Protein AF-A0A9X8LWV4-F1 (afdb_monomer_lite)

Foldseek 3Di:
DDDDDDLLVVLVLCVLLVNDLVVSCVVVVHDSCCNVVPSVPPPCVVVVVVVVVVLVVVLVVLVVVCVVVVNDDVVVNVVSVVVSVVVSVVVSVVSVCVPPNDDDDDPPDPDDDD

Secondary structure (DSSP, 8-state):
------HHHHHHHHHHTT--HHHHHHHTT--HHIIIIIIIIIIIHHHHHHHHHHHHHHHHHHHHHHHHTT---HHHHHHHHHHHHHHHHHHHHHHHHHHH--------------

pLDDT: mean 83.48, std 12.91, range [39.5, 95.75]

Radius of gyration: 20.81 Å; chains: 1; bounding box: 43×56×53 Å

Sequence (114 aa):
MTIKKKNYELAFEDYKNGMPYADIATKYGVAETTVRDTWRKRHWKEILKEHTNLRDKIRDDLLGQMRSNGVIHGHFLDLVEDYMAMWDIKNNLIADIEERGVSVLVANGISQKE

Structure (mmCIF, N/CA/C/O backbone):
data_AF-A0A9X8LWV4-F1
#
_entry.id   AF-A0A9X8LWV4-F1
#
loop_
_atom_site.group_PDB
_atom_site.id
_atom_site.type_symbol
_atom_site.label_atom_id
_atom_site.label_alt_id
_atom_site.label_comp_id
_atom_site.label_asym_id
_atom_site.label_entity_id
_atom_site.label_seq_id
_atom_site.pdbx_PDB_ins_code
_atom_site.Cartn_x
_atom_site.Cartn_y
_atom_site.Cartn_z
_atom_site.occupancy
_atom_site.B_iso_or_equiv
_atom_site.auth_seq_id
_atom_site.auth_comp_id
_atom_site.auth_asym_id
_atom_site.auth_atom_id
_atom_site.pdbx_PDB_model_num
ATOM 1 N N . MET A 1 1 ? 8.189 10.403 26.381 1.00 39.50 1 MET A N 1
ATOM 2 C CA . MET A 1 1 ? 6.873 11.058 26.217 1.00 39.50 1 MET A CA 1
ATOM 3 C C . MET A 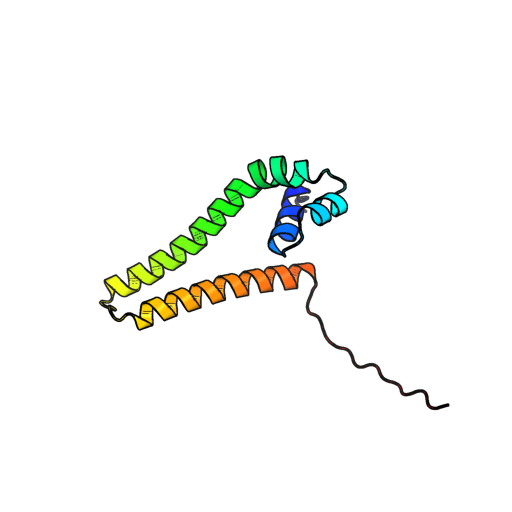1 1 ? 6.091 10.258 25.193 1.00 39.50 1 MET A C 1
ATOM 5 O O . MET A 1 1 ? 6.556 10.138 24.068 1.00 39.50 1 MET A O 1
ATOM 9 N N . THR A 1 2 ? 4.983 9.633 25.576 1.00 52.69 2 THR A N 1
ATOM 10 C CA . THR A 1 2 ? 4.205 8.770 24.676 1.00 52.69 2 THR A CA 1
ATOM 11 C C . THR A 1 2 ? 3.246 9.639 23.866 1.00 52.69 2 THR A C 1
ATOM 13 O O . THR A 1 2 ? 2.303 10.199 24.422 1.00 52.69 2 THR A O 1
ATOM 16 N N . ILE A 1 3 ? 3.496 9.802 22.564 1.00 63.16 3 ILE A N 1
ATOM 17 C CA . ILE A 1 3 ? 2.554 10.478 21.663 1.00 63.16 3 ILE A CA 1
ATOM 18 C C . ILE A 1 3 ? 1.335 9.560 21.531 1.00 63.16 3 ILE A C 1
ATOM 20 O O . ILE A 1 3 ? 1.439 8.446 21.020 1.00 63.16 3 ILE A O 1
ATOM 24 N N . LYS A 1 4 ? 0.185 9.995 22.050 1.00 71.75 4 LYS A N 1
ATOM 25 C CA . LYS A 1 4 ? -1.063 9.228 21.985 1.00 71.75 4 LYS A CA 1
ATOM 26 C C . LYS A 1 4 ? -1.562 9.249 20.535 1.00 71.75 4 LYS A C 1
ATOM 28 O O . LYS A 1 4 ? -2.013 10.294 20.069 1.00 71.75 4 LYS A O 1
ATOM 33 N N . LYS A 1 5 ? -1.435 8.120 19.825 1.00 78.12 5 LYS A N 1
ATOM 34 C CA . LYS A 1 5 ? -1.946 7.964 18.452 1.00 78.12 5 LYS A CA 1
ATOM 35 C C . LYS A 1 5 ? -3.452 8.226 18.414 1.00 78.12 5 LYS A C 1
ATOM 37 O O . LYS A 1 5 ? -4.177 7.865 19.346 1.00 78.12 5 LYS A O 1
ATOM 42 N N . LYS A 1 6 ? -3.922 8.866 17.346 1.00 88.12 6 LYS A N 1
ATOM 43 C CA . LYS A 1 6 ? -5.353 9.152 17.146 1.00 88.12 6 LYS A CA 1
ATOM 44 C C . LYS A 1 6 ? -6.071 7.918 16.594 1.00 88.12 6 LYS A C 1
ATOM 46 O O . LYS A 1 6 ? -5.469 7.112 15.894 1.00 88.12 6 LYS A O 1
ATOM 51 N N . ASN A 1 7 ? -7.377 7.793 16.845 1.00 87.00 7 ASN A N 1
ATOM 52 C CA . ASN A 1 7 ? -8.154 6.610 16.438 1.00 87.00 7 ASN A CA 1
ATOM 53 C C . ASN A 1 7 ? -8.070 6.316 14.933 1.00 87.00 7 ASN A C 1
ATOM 55 O O . ASN A 1 7 ? -7.985 5.158 14.551 1.00 87.00 7 ASN A O 1
ATOM 59 N N . TYR A 1 8 ? -8.029 7.345 14.079 1.00 87.44 8 TYR A N 1
ATOM 60 C CA . TYR A 1 8 ? -7.887 7.143 12.636 1.00 87.44 8 TYR A CA 1
ATOM 61 C C . TYR A 1 8 ? -6.496 6.631 12.231 1.00 87.44 8 TYR A C 1
ATOM 63 O O . TYR A 1 8 ? -6.374 6.036 11.171 1.00 87.44 8 TYR A O 1
ATOM 71 N N . GLU A 1 9 ? -5.447 6.864 13.024 1.00 87.44 9 GLU A N 1
ATOM 72 C CA . GLU A 1 9 ? -4.101 6.332 12.751 1.00 87.44 9 GLU A CA 1
ATOM 73 C C . GLU A 1 9 ? -4.057 4.841 13.080 1.00 87.44 9 GLU A C 1
ATOM 75 O O . GLU A 1 9 ? -3.531 4.059 12.303 1.00 87.44 9 GLU A O 1
ATOM 80 N N . LEU A 1 10 ? -4.675 4.442 14.194 1.00 88.94 10 LEU A N 1
ATOM 81 C CA . LEU A 1 10 ? -4.800 3.034 14.575 1.00 88.94 10 LEU A CA 1
ATOM 82 C C . LEU A 1 10 ? -5.698 2.268 13.590 1.00 88.94 10 LEU A C 1
ATOM 84 O O . LEU A 1 10 ? -5.327 1.205 13.108 1.00 88.94 10 LEU A O 1
ATOM 88 N N . ALA A 1 11 ? -6.828 2.863 13.205 1.00 90.56 11 ALA A N 1
ATOM 89 C CA . ALA A 1 11 ? -7.744 2.287 12.227 1.00 90.56 11 ALA A CA 1
ATOM 90 C C . ALA A 1 11 ? -7.152 2.170 10.811 1.00 90.56 11 ALA A C 1
ATOM 92 O O . ALA A 1 11 ? -7.641 1.374 10.012 1.00 90.56 11 ALA A O 1
ATOM 93 N N . PHE A 1 12 ? -6.129 2.966 10.475 1.00 90.25 12 PHE A N 1
ATOM 94 C CA . PHE A 1 12 ? -5.427 2.829 9.198 1.00 90.25 12 PHE A CA 1
ATOM 95 C C . PHE A 1 12 ? -4.618 1.535 9.134 1.00 90.25 12 PHE A C 1
ATOM 97 O O . PHE A 1 12 ? -4.597 0.888 8.089 1.00 90.25 12 PHE A O 1
ATOM 104 N N . GLU A 1 13 ? -3.980 1.153 10.242 1.00 85.81 13 GLU A N 1
ATOM 105 C CA . GLU A 1 13 ? -3.249 -0.113 10.313 1.00 85.81 13 GLU A CA 1
ATOM 106 C C . GLU A 1 13 ? -4.215 -1.296 10.225 1.00 85.81 13 GLU A C 1
ATOM 108 O O . GLU A 1 13 ? -3.997 -2.185 9.411 1.00 85.81 13 GLU A O 1
ATOM 113 N N . ASP A 1 14 ? -5.356 -1.238 10.923 1.00 88.56 14 ASP A N 1
ATOM 114 C CA . ASP A 1 14 ? -6.403 -2.263 10.789 1.00 88.56 14 ASP A CA 1
ATOM 115 C C . ASP A 1 14 ? -6.878 -2.409 9.331 1.00 88.56 14 ASP A C 1
ATOM 117 O O . ASP A 1 14 ? -7.045 -3.516 8.820 1.00 88.56 14 ASP A O 1
ATOM 121 N N . TYR A 1 15 ? -7.045 -1.288 8.619 1.00 88.50 15 TYR A N 1
ATOM 122 C CA . TYR A 1 15 ? -7.375 -1.307 7.193 1.00 88.50 15 TYR A CA 1
ATOM 123 C C . TYR A 1 15 ? -6.273 -1.945 6.336 1.00 88.50 15 TYR A C 1
ATOM 125 O O . TYR A 1 15 ? -6.579 -2.723 5.431 1.00 88.50 15 TYR A O 1
ATOM 133 N N . LYS A 1 16 ? -4.998 -1.637 6.603 1.00 81.62 16 LYS A N 1
ATOM 134 C CA . LYS A 1 16 ? -3.861 -2.250 5.896 1.00 81.62 16 LYS A CA 1
ATOM 135 C C . LYS A 1 16 ? -3.772 -3.756 6.134 1.00 81.62 16 LYS A C 1
ATOM 137 O O . LYS A 1 16 ? -3.365 -4.474 5.227 1.00 81.62 16 LYS A O 1
ATOM 142 N N . ASN A 1 17 ? -4.230 -4.224 7.288 1.00 78.44 17 ASN A N 1
ATOM 143 C CA . ASN A 1 17 ? -4.288 -5.644 7.623 1.00 78.44 17 ASN A CA 1
ATOM 144 C C . ASN A 1 17 ? -5.495 -6.367 7.013 1.00 78.44 17 ASN A C 1
ATOM 146 O O . ASN A 1 17 ? -5.745 -7.538 7.292 1.00 78.44 17 ASN A O 1
ATOM 150 N N . GLY A 1 18 ? -6.255 -5.681 6.158 1.00 79.00 18 GLY A N 1
ATOM 151 C CA . GLY A 1 18 ? -7.393 -6.260 5.458 1.00 79.00 18 GLY A CA 1
ATOM 152 C C . GLY A 1 18 ? -8.672 -6.301 6.290 1.00 79.00 18 GLY A C 1
ATOM 153 O O . GLY A 1 18 ? -9.643 -6.917 5.848 1.00 79.00 18 GLY A O 1
ATOM 154 N N . MET A 1 19 ? -8.721 -5.632 7.450 1.00 85.81 19 MET A N 1
ATOM 155 C CA . MET A 1 19 ? -9.963 -5.504 8.206 1.00 85.81 19 MET A CA 1
ATOM 156 C C . MET A 1 19 ? -10.976 -4.685 7.385 1.00 85.81 19 MET A C 1
ATOM 158 O O . MET A 1 19 ? -10.670 -3.570 6.940 1.00 85.81 19 MET A O 1
ATOM 162 N N . PRO A 1 20 ? -12.196 -5.201 7.155 1.00 91.75 20 PRO A N 1
ATOM 163 C CA . PRO A 1 20 ? -13.197 -4.476 6.390 1.00 91.75 20 PRO A CA 1
ATOM 164 C C . PRO A 1 20 ? -13.687 -3.251 7.171 1.00 91.75 20 PRO A C 1
ATOM 166 O O . PRO A 1 20 ? -13.685 -3.215 8.402 1.00 91.75 20 PRO A O 1
ATOM 169 N N . TYR A 1 21 ? -14.161 -2.228 6.453 1.00 92.00 21 TYR A N 1
ATOM 170 C CA . TYR A 1 21 ? -14.585 -0.966 7.073 1.00 92.00 21 TYR A CA 1
ATOM 171 C C . TYR A 1 21 ? -15.674 -1.135 8.135 1.00 92.00 21 TYR A C 1
ATOM 173 O O . TYR A 1 21 ? -15.684 -0.368 9.095 1.00 92.00 21 TYR A O 1
ATOM 181 N N . ALA A 1 22 ? -16.557 -2.124 7.985 1.00 92.31 22 ALA A N 1
ATOM 182 C CA . ALA A 1 22 ? -17.595 -2.433 8.964 1.00 92.31 22 ALA A CA 1
ATOM 183 C C . ALA A 1 22 ? -17.010 -2.897 10.313 1.00 92.31 22 ALA A C 1
ATOM 185 O O . ALA A 1 22 ? -17.455 -2.449 11.373 1.00 92.31 22 ALA A O 1
ATOM 186 N N . ASP A 1 23 ? -15.968 -3.727 10.281 1.00 92.56 23 ASP A N 1
ATOM 187 C CA . ASP A 1 23 ? -15.322 -4.249 11.489 1.00 92.56 23 ASP A CA 1
ATOM 188 C C . ASP A 1 23 ? -14.482 -3.165 12.170 1.00 92.56 23 ASP A C 1
ATOM 190 O O . ASP A 1 23 ? -14.548 -2.998 13.388 1.00 92.56 23 ASP A O 1
ATOM 194 N N . ILE A 1 24 ? -13.793 -2.332 11.381 1.00 93.75 24 ILE A N 1
ATOM 195 C CA . ILE A 1 24 ? -13.094 -1.138 11.880 1.00 93.75 24 ILE A CA 1
ATOM 196 C C . ILE A 1 24 ? -14.091 -0.185 12.552 1.00 93.75 24 ILE A C 1
ATOM 198 O O . ILE A 1 24 ? -13.853 0.312 13.651 1.00 93.75 24 ILE A O 1
ATOM 202 N N . ALA A 1 25 ? -15.232 0.067 11.912 1.00 94.38 25 ALA A N 1
ATOM 203 C CA . ALA A 1 25 ? -16.259 0.952 12.446 1.00 94.38 25 ALA A CA 1
ATOM 204 C C . ALA A 1 25 ? -16.761 0.460 13.812 1.00 94.38 25 ALA A C 1
ATOM 206 O O . ALA A 1 25 ? -16.775 1.226 14.779 1.00 94.38 25 ALA A O 1
ATOM 207 N N . 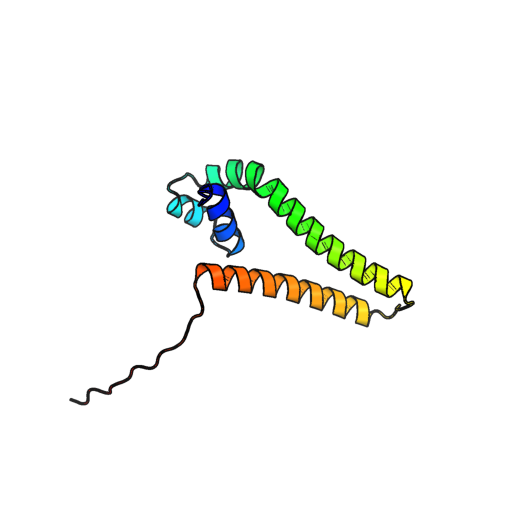THR A 1 26 ? -17.057 -0.838 13.907 1.00 95.19 26 THR A N 1
ATOM 208 C CA . THR A 1 26 ? -17.440 -1.508 15.155 1.00 95.19 26 THR A CA 1
ATOM 209 C C . THR A 1 26 ? -16.349 -1.397 16.223 1.00 95.19 26 THR A C 1
ATOM 211 O O . THR A 1 26 ? -16.636 -0.964 17.340 1.00 95.19 26 THR A O 1
ATOM 214 N N . LYS A 1 27 ? -15.089 -1.709 15.881 1.00 93.88 27 LYS A N 1
ATOM 215 C CA . LYS A 1 27 ? -13.935 -1.691 16.801 1.00 93.88 27 LYS A CA 1
ATOM 216 C C . LYS A 1 27 ? -13.726 -0.330 17.465 1.00 93.88 27 LYS A C 1
ATOM 218 O O . LYS A 1 27 ? -13.421 -0.267 18.654 1.00 93.88 27 LYS A O 1
ATOM 223 N N . TYR A 1 28 ? -13.910 0.756 16.716 1.00 94.19 28 TYR A N 1
ATOM 224 C CA . TYR A 1 28 ? -13.720 2.119 17.222 1.00 94.19 28 TYR A CA 1
ATOM 225 C C . TYR A 1 28 ? -15.021 2.831 17.616 1.00 94.19 28 TYR A C 1
ATOM 227 O O . TYR A 1 28 ? -14.973 4.014 17.963 1.00 94.19 28 TYR A O 1
ATOM 235 N N . GLY A 1 29 ? -16.169 2.147 17.575 1.00 94.38 29 GLY A N 1
ATOM 236 C CA . GLY A 1 29 ? -17.467 2.710 17.957 1.00 94.38 29 GLY A CA 1
ATOM 237 C C . GLY A 1 29 ? -17.918 3.880 17.075 1.00 94.38 29 GLY A C 1
ATOM 238 O O . GLY A 1 29 ? -18.509 4.838 17.575 1.00 94.38 29 GLY A O 1
ATOM 239 N N . VAL A 1 30 ? -17.612 3.839 15.776 1.00 94.19 30 VAL A N 1
ATOM 240 C CA . VAL A 1 30 ? -17.994 4.870 14.796 1.00 94.19 30 VAL A CA 1
ATOM 241 C C . VAL A 1 30 ? -18.875 4.280 13.697 1.00 94.19 30 VAL A C 1
ATOM 243 O O . VAL A 1 30 ? -18.940 3.071 13.521 1.00 94.19 30 VAL A O 1
ATOM 246 N N . ALA A 1 31 ? -19.554 5.127 12.923 1.00 95.75 31 ALA A N 1
ATOM 247 C CA . ALA A 1 31 ? -20.264 4.674 11.729 1.00 95.75 31 ALA A CA 1
ATOM 248 C C . ALA A 1 31 ? -19.280 4.282 10.610 1.00 95.75 31 ALA A C 1
ATOM 250 O O . ALA A 1 31 ? -18.246 4.929 10.432 1.00 95.75 31 ALA A O 1
ATOM 251 N N . GLU A 1 32 ? -19.627 3.287 9.788 1.00 94.31 32 GLU A N 1
ATOM 252 C CA . GLU A 1 32 ? -18.820 2.885 8.620 1.00 94.31 32 GLU A CA 1
ATOM 253 C C . GLU A 1 32 ? -18.596 4.054 7.643 1.00 94.31 32 GLU A C 1
ATOM 255 O O . GLU A 1 32 ? -17.519 4.219 7.066 1.00 94.31 32 GLU A O 1
ATOM 260 N N . THR A 1 33 ? -19.586 4.942 7.523 1.00 93.38 33 THR A N 1
ATOM 261 C CA . THR A 1 33 ? -19.475 6.197 6.768 1.00 93.38 33 THR A CA 1
ATOM 262 C C . THR A 1 33 ? -18.355 7.092 7.297 1.00 93.38 33 THR A C 1
ATOM 264 O O . THR A 1 33 ? -17.674 7.736 6.508 1.00 93.38 33 THR A O 1
ATOM 267 N N . THR A 1 34 ? -18.084 7.109 8.604 1.00 94.69 34 THR A N 1
ATOM 268 C CA . THR A 1 34 ? -16.964 7.866 9.185 1.00 94.69 34 THR A CA 1
ATOM 269 C C . THR A 1 34 ? -15.623 7.285 8.745 1.00 94.69 34 THR A C 1
ATOM 271 O O . THR A 1 34 ? -14.741 8.039 8.324 1.00 94.69 34 THR A O 1
ATOM 274 N N . VAL A 1 35 ? -15.484 5.956 8.764 1.00 92.31 35 VAL A N 1
ATOM 275 C CA . VAL A 1 35 ? -14.277 5.263 8.284 1.00 92.31 35 VAL A CA 1
ATOM 276 C C . VAL A 1 35 ? -14.045 5.578 6.802 1.00 92.31 35 VAL A C 1
ATOM 278 O O . VAL A 1 35 ? -12.959 6.005 6.408 1.00 92.31 35 VAL A O 1
ATOM 281 N N . ARG A 1 36 ? -15.088 5.468 5.974 1.00 91.00 36 ARG A N 1
ATOM 282 C CA . ARG A 1 36 ? -15.000 5.664 4.520 1.00 91.00 36 ARG A CA 1
ATOM 283 C C . ARG A 1 36 ? -14.864 7.128 4.088 1.00 91.00 36 ARG A C 1
ATOM 285 O O . ARG A 1 36 ? -14.013 7.456 3.260 1.00 91.00 36 ARG A O 1
ATOM 292 N N . ASP A 1 37 ? -15.712 8.016 4.593 1.00 90.25 37 ASP A N 1
ATOM 293 C CA . ASP A 1 37 ? -15.842 9.387 4.086 1.00 90.25 37 ASP A CA 1
ATOM 294 C C . ASP A 1 37 ? -15.017 10.412 4.865 1.00 90.25 37 ASP A C 1
ATOM 296 O O . ASP A 1 37 ? -14.722 11.490 4.339 1.00 90.25 37 ASP A O 1
ATOM 300 N N . THR A 1 38 ? -14.585 10.072 6.082 1.00 91.19 38 THR A N 1
ATOM 301 C CA . THR A 1 38 ? -13.721 10.940 6.891 1.00 91.19 38 THR A CA 1
ATOM 302 C C . THR A 1 38 ? -12.314 10.372 6.993 1.00 91.19 38 THR A C 1
ATOM 304 O O . THR A 1 38 ? -11.377 11.017 6.525 1.00 91.19 38 THR A O 1
ATOM 307 N N . TRP A 1 39 ? -12.135 9.171 7.547 1.00 93.75 39 TRP A N 1
ATOM 308 C CA . TRP A 1 39 ? -10.791 8.629 7.773 1.00 93.75 39 TRP A CA 1
ATOM 309 C C . TRP A 1 39 ? -10.080 8.325 6.460 1.00 93.75 39 TRP A C 1
ATOM 311 O O . TRP A 1 39 ? -9.067 8.959 6.171 1.00 93.75 39 TRP A O 1
ATOM 321 N N . ARG A 1 40 ? -10.663 7.490 5.596 1.00 91.00 40 ARG A N 1
ATOM 322 C CA . ARG A 1 40 ? -10.064 7.141 4.302 1.00 91.00 40 ARG A CA 1
ATOM 323 C C . ARG A 1 40 ? -9.863 8.356 3.396 1.00 91.00 40 ARG A C 1
ATOM 325 O O . ARG A 1 40 ? -8.781 8.548 2.851 1.00 91.00 40 ARG A O 1
ATOM 332 N N . LYS A 1 41 ? -10.894 9.191 3.225 1.00 88.75 41 LYS A N 1
ATOM 333 C CA . LYS A 1 41 ? -10.843 10.340 2.299 1.00 88.75 41 LYS A CA 1
ATOM 334 C C . LYS A 1 41 ? -9.953 11.490 2.767 1.00 88.75 41 LYS A C 1
ATOM 336 O O . LYS A 1 41 ? -9.374 12.156 1.912 1.00 88.75 41 LYS A O 1
ATOM 341 N N . ARG A 1 42 ? -9.895 11.782 4.071 1.00 85.12 42 ARG A N 1
ATOM 342 C CA . ARG A 1 42 ? -9.206 12.981 4.585 1.00 85.12 42 ARG A CA 1
ATOM 343 C C . ARG A 1 42 ? -7.880 12.659 5.253 1.00 85.12 42 ARG A C 1
ATOM 345 O O . ARG A 1 42 ? -6.914 13.370 5.016 1.00 85.12 42 ARG A O 1
ATOM 352 N N . HIS A 1 43 ? -7.835 11.612 6.072 1.00 87.31 43 HIS A N 1
ATOM 353 C CA . HIS A 1 43 ? -6.651 11.283 6.866 1.00 87.31 43 HIS A CA 1
ATOM 354 C C . HIS A 1 43 ? -5.747 10.268 6.164 1.00 87.31 43 HIS A C 1
ATOM 356 O O . HIS A 1 43 ? -4.537 10.454 6.131 1.00 87.31 43 HIS A O 1
ATOM 362 N N . TRP A 1 44 ? -6.318 9.226 5.557 1.00 91.06 44 TRP A N 1
ATOM 363 C CA . TRP A 1 44 ? -5.533 8.167 4.917 1.00 91.06 44 TRP A CA 1
ATOM 364 C C . TRP A 1 44 ? -5.183 8.479 3.471 1.00 91.06 44 TRP A C 1
ATOM 366 O O . TRP A 1 44 ? -4.270 7.869 2.939 1.00 91.06 44 TRP A O 1
ATOM 376 N N . LYS A 1 45 ? -5.882 9.412 2.818 1.00 87.00 45 LYS A N 1
ATOM 377 C CA . LYS A 1 45 ? -5.672 9.726 1.400 1.00 87.00 45 LYS A CA 1
ATOM 378 C C . LYS A 1 45 ? -4.222 10.091 1.093 1.00 87.00 45 LYS A C 1
ATOM 380 O O . LYS A 1 45 ? -3.658 9.531 0.159 1.00 87.00 45 LYS A O 1
ATOM 385 N N . GLU A 1 46 ? -3.635 11.010 1.858 1.00 81.44 46 GLU A N 1
ATOM 386 C CA . GLU A 1 46 ? -2.245 11.419 1.628 1.00 81.44 46 GLU A CA 1
ATOM 387 C C . GLU A 1 46 ? -1.272 10.293 1.989 1.00 81.44 46 GLU A C 1
ATOM 389 O O . GLU A 1 46 ? -0.366 10.024 1.215 1.00 81.44 46 GLU A O 1
ATOM 394 N N . ILE A 1 47 ? -1.531 9.536 3.061 1.00 81.44 47 ILE A N 1
ATOM 395 C CA . ILE A 1 47 ? -0.703 8.382 3.453 1.00 81.44 47 ILE A CA 1
ATOM 396 C C . ILE A 1 47 ? -0.721 7.287 2.371 1.00 81.44 47 ILE A C 1
ATOM 398 O O . ILE A 1 47 ? 0.319 6.765 1.980 1.00 81.44 47 ILE A O 1
ATOM 402 N N . LEU A 1 48 ? -1.898 6.960 1.833 1.00 82.06 48 LEU A N 1
ATOM 403 C CA . LEU A 1 48 ? -2.064 6.006 0.733 1.00 82.06 48 LEU A CA 1
ATOM 404 C C . LEU A 1 48 ? -1.369 6.496 -0.537 1.00 82.06 48 LEU A C 1
ATOM 406 O O . LEU A 1 48 ? -0.738 5.709 -1.243 1.00 82.06 48 LEU A O 1
ATOM 410 N N . LYS A 1 49 ? -1.462 7.796 -0.821 1.00 81.44 49 LYS A N 1
ATOM 411 C CA . LYS A 1 49 ? -0.783 8.422 -1.954 1.00 81.44 49 LYS A CA 1
ATOM 412 C C . LYS A 1 49 ? 0.736 8.369 -1.790 1.00 81.44 49 LYS A C 1
ATOM 414 O O . LYS A 1 49 ? 1.421 8.006 -2.737 1.00 81.44 49 LYS A O 1
ATOM 419 N N . GLU A 1 50 ? 1.265 8.678 -0.609 1.00 77.56 50 GLU A N 1
ATOM 420 C CA . GLU A 1 50 ? 2.692 8.567 -0.285 1.00 77.56 50 GLU A CA 1
ATOM 421 C C . GLU A 1 50 ? 3.197 7.129 -0.408 1.00 77.56 50 GLU A C 1
ATOM 423 O O . GLU A 1 50 ? 4.231 6.901 -1.032 1.00 77.56 50 GLU A O 1
ATOM 428 N N . HIS A 1 51 ? 2.449 6.159 0.119 1.00 75.12 51 HIS A N 1
ATOM 429 C CA . HIS A 1 51 ? 2.794 4.743 0.015 1.00 75.12 51 HIS A CA 1
ATOM 430 C C . HIS A 1 51 ? 2.834 4.270 -1.445 1.00 75.12 51 HIS A C 1
ATOM 432 O O . HIS A 1 51 ? 3.792 3.621 -1.862 1.00 75.12 51 HIS A O 1
ATOM 438 N N . THR A 1 52 ? 1.829 4.654 -2.237 1.00 78.44 52 THR A N 1
ATOM 439 C CA . THR A 1 52 ? 1.785 4.369 -3.681 1.00 78.44 52 THR A CA 1
ATOM 440 C C . THR A 1 52 ? 2.977 5.016 -4.390 1.00 78.44 52 THR A C 1
ATOM 442 O O . THR A 1 52 ? 3.707 4.342 -5.107 1.00 78.44 52 THR A O 1
ATOM 445 N N . ASN A 1 53 ? 3.272 6.284 -4.083 1.00 86.19 53 ASN A N 1
ATOM 446 C CA . ASN A 1 53 ? 4.424 6.991 -4.641 1.00 86.19 53 ASN A CA 1
ATOM 447 C C . ASN A 1 53 ? 5.759 6.318 -4.293 1.00 86.19 53 ASN A C 1
ATOM 449 O O . ASN A 1 53 ? 6.665 6.329 -5.117 1.00 86.19 53 ASN A O 1
ATOM 453 N N . LEU A 1 54 ? 5.928 5.785 -3.078 1.00 88.69 54 LEU A N 1
ATOM 454 C CA . LEU A 1 54 ? 7.166 5.107 -2.689 1.00 88.69 54 LEU A CA 1
ATOM 455 C C . LEU A 1 54 ? 7.335 3.787 -3.447 1.00 88.69 54 LEU A C 1
ATOM 457 O O . LEU A 1 54 ? 8.420 3.526 -3.963 1.00 88.69 54 LEU A O 1
ATOM 461 N N . ARG A 1 55 ? 6.267 2.986 -3.538 1.00 91.06 55 ARG A N 1
ATOM 462 C CA . ARG A 1 55 ? 6.250 1.743 -4.318 1.00 91.06 55 ARG A CA 1
ATOM 463 C C . ARG A 1 55 ? 6.619 2.013 -5.779 1.00 91.06 55 ARG A C 1
ATOM 465 O O . ARG A 1 55 ? 7.506 1.353 -6.317 1.00 91.06 55 ARG A O 1
ATOM 472 N N . ASP A 1 56 ? 5.984 3.010 -6.388 1.00 90.19 56 ASP A N 1
ATOM 473 C CA . ASP A 1 56 ? 6.204 3.357 -7.792 1.00 90.19 56 ASP A CA 1
ATOM 474 C C . ASP A 1 56 ? 7.602 3.940 -8.022 1.00 90.19 56 ASP A C 1
ATOM 476 O O . ASP A 1 56 ? 8.266 3.552 -8.976 1.00 90.19 56 ASP A O 1
ATOM 480 N N . LYS A 1 57 ? 8.114 4.772 -7.103 1.00 93.69 57 LYS A N 1
ATOM 481 C CA . LYS A 1 57 ? 9.503 5.261 -7.154 1.00 93.69 57 LYS A CA 1
ATOM 482 C C . LYS A 1 57 ? 10.518 4.127 -7.122 1.00 93.69 57 LYS A C 1
ATOM 484 O O . LYS A 1 57 ? 11.445 4.140 -7.917 1.00 93.69 57 LYS A O 1
ATOM 489 N N . ILE A 1 58 ? 10.346 3.150 -6.228 1.00 93.88 58 ILE A N 1
ATOM 490 C CA . ILE A 1 58 ? 11.253 1.995 -6.149 1.00 93.88 58 ILE A CA 1
ATOM 491 C C . ILE A 1 58 ? 11.231 1.223 -7.471 1.00 93.88 58 ILE A C 1
ATOM 493 O O . ILE A 1 58 ? 12.287 0.894 -8.008 1.00 93.88 58 ILE A O 1
ATOM 497 N N . ARG A 1 59 ? 10.040 0.971 -8.021 1.00 94.19 59 ARG A N 1
ATOM 498 C CA . ARG A 1 59 ? 9.883 0.294 -9.311 1.00 94.19 59 ARG A CA 1
ATOM 499 C C . ARG A 1 59 ? 10.553 1.068 -10.449 1.00 94.19 59 ARG A C 1
ATOM 501 O O . ARG A 1 59 ? 11.326 0.490 -11.210 1.00 94.19 59 ARG A O 1
ATOM 508 N N . ASP A 1 60 ? 10.274 2.361 -10.559 1.00 92.88 60 ASP A N 1
ATOM 509 C CA . ASP A 1 60 ? 10.801 3.210 -11.625 1.00 92.88 60 ASP A CA 1
ATOM 510 C C . ASP A 1 60 ? 12.321 3.384 -11.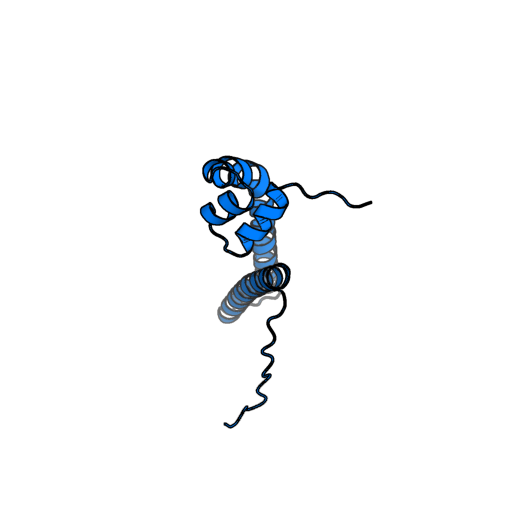514 1.00 92.88 60 ASP A C 1
ATOM 512 O O . ASP A 1 60 ? 13.008 3.341 -12.535 1.00 92.88 60 ASP A O 1
ATOM 516 N N . ASP A 1 61 ? 12.865 3.486 -10.298 1.00 94.56 61 ASP A N 1
ATOM 517 C CA . ASP A 1 61 ? 14.310 3.518 -10.058 1.00 94.56 61 ASP A CA 1
ATOM 518 C C . ASP A 1 61 ? 14.975 2.205 -10.494 1.00 94.56 61 ASP A C 1
ATOM 520 O O . ASP A 1 61 ? 16.011 2.238 -11.162 1.00 94.56 61 ASP A O 1
ATOM 524 N N . LEU A 1 62 ? 14.378 1.046 -10.185 1.00 93.31 62 LEU A N 1
ATOM 525 C CA . LEU A 1 62 ? 14.890 -0.260 -10.623 1.00 93.31 62 LEU A CA 1
ATOM 526 C C . LEU A 1 62 ? 14.895 -0.375 -12.154 1.00 93.31 62 LEU A C 1
ATOM 528 O O . LEU A 1 62 ? 15.913 -0.733 -12.755 1.00 93.31 62 LEU A O 1
ATOM 532 N N . LEU A 1 63 ? 13.793 0.001 -12.805 1.00 91.62 63 LEU A N 1
ATOM 533 C CA . LEU A 1 63 ? 13.699 0.009 -14.267 1.00 91.62 63 LEU A CA 1
ATOM 534 C C . LEU A 1 63 ? 14.659 1.026 -14.900 1.00 91.62 63 LEU A C 1
ATOM 536 O O . LEU A 1 63 ? 15.253 0.756 -15.949 1.00 91.62 63 LEU A O 1
ATOM 540 N N . GLY A 1 64 ? 14.839 2.185 -14.268 1.00 91.31 64 GLY A N 1
ATOM 541 C CA . GLY A 1 64 ? 15.780 3.220 -14.683 1.00 91.31 64 GLY A CA 1
ATOM 542 C C . GLY A 1 64 ? 17.231 2.747 -14.610 1.00 91.31 64 GLY A C 1
ATOM 543 O O . GLY A 1 64 ? 17.993 2.951 -15.561 1.00 91.31 64 GLY A O 1
ATOM 544 N N . GLN A 1 65 ? 17.604 2.049 -13.534 1.00 90.81 65 GLN A N 1
ATOM 545 C CA . GLN A 1 65 ? 18.927 1.439 -13.377 1.00 90.81 65 GLN A CA 1
ATOM 546 C C . GLN A 1 65 ? 19.180 0.376 -14.446 1.00 90.81 65 GLN A C 1
ATOM 548 O O . GLN A 1 65 ? 20.244 0.371 -15.064 1.00 90.81 65 GLN A O 1
ATOM 553 N N . MET A 1 66 ? 18.196 -0.479 -14.730 1.00 89.94 66 MET A N 1
ATOM 554 C CA . MET 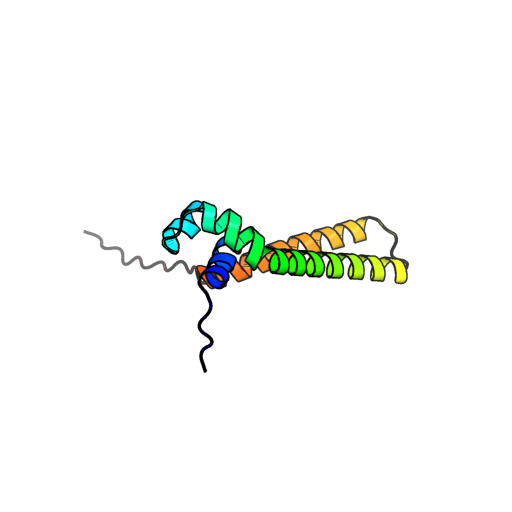A 1 66 ? 18.319 -1.493 -15.780 1.00 89.94 66 MET A CA 1
ATOM 555 C C . MET A 1 66 ? 18.561 -0.872 -17.157 1.00 89.94 66 MET A C 1
ATOM 557 O O . MET A 1 66 ? 19.495 -1.271 -17.853 1.00 89.94 66 MET A O 1
ATOM 561 N N . ARG A 1 67 ? 17.781 0.154 -17.522 1.00 86.69 67 ARG A N 1
ATOM 562 C CA . ARG A 1 67 ? 17.967 0.890 -18.784 1.00 86.69 67 ARG A CA 1
ATOM 563 C C . ARG A 1 67 ? 19.344 1.546 -18.860 1.00 86.69 67 ARG A C 1
ATOM 565 O O . ARG A 1 67 ? 20.007 1.439 -19.888 1.00 86.69 67 ARG A O 1
ATOM 572 N N . SER A 1 68 ? 19.780 2.183 -17.774 1.00 89.56 68 SER A N 1
ATOM 573 C CA . SER A 1 68 ? 21.080 2.866 -17.698 1.00 89.56 68 SER A CA 1
ATOM 574 C C . SER A 1 68 ? 22.257 1.894 -17.806 1.00 89.56 68 SER A C 1
ATOM 576 O O . SER A 1 68 ? 23.279 2.228 -18.396 1.00 89.56 68 SER A O 1
ATOM 578 N N . ASN A 1 69 ? 22.087 0.670 -17.306 1.00 88.38 69 ASN A N 1
ATOM 579 C CA . ASN A 1 69 ? 23.080 -0.401 -17.381 1.00 88.38 69 ASN A CA 1
ATOM 580 C C . ASN A 1 69 ? 22.996 -1.222 -18.684 1.00 88.38 69 ASN A C 1
ATOM 582 O O . ASN A 1 69 ? 23.676 -2.238 -18.809 1.00 88.38 69 ASN A O 1
ATOM 586 N N . GLY A 1 70 ? 22.162 -0.820 -19.652 1.00 86.31 70 GLY A N 1
ATOM 587 C CA . GLY A 1 70 ? 22.009 -1.519 -20.933 1.00 86.31 70 GLY A CA 1
ATOM 588 C C . GLY A 1 70 ? 21.292 -2.872 -2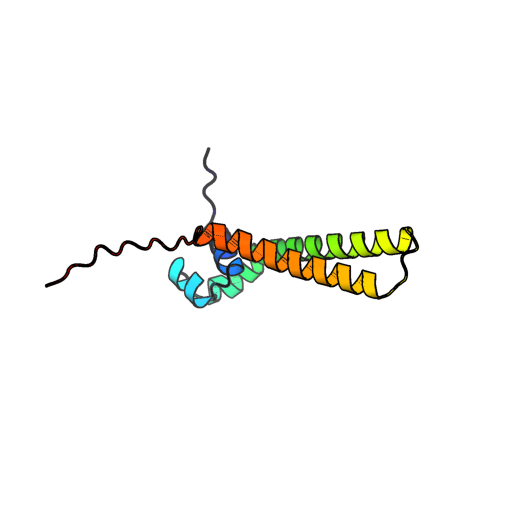0.837 1.00 86.31 70 GLY A C 1
ATOM 589 O O . GLY A 1 70 ? 21.357 -3.678 -21.766 1.00 86.31 70 GLY A O 1
ATOM 590 N N . VAL A 1 71 ? 20.597 -3.140 -19.730 1.00 82.81 71 VAL A N 1
ATOM 591 C CA . VAL A 1 71 ? 19.834 -4.372 -19.515 1.00 82.81 71 VAL A CA 1
ATOM 592 C C . VAL A 1 71 ? 18.478 -4.247 -20.213 1.00 82.81 71 VAL A C 1
ATOM 594 O O . VAL A 1 71 ? 17.568 -3.578 -19.731 1.00 82.81 71 VAL A O 1
ATOM 597 N N . ILE A 1 72 ? 18.360 -4.888 -21.377 1.00 74.62 72 ILE A N 1
ATOM 598 C CA . ILE A 1 72 ? 17.229 -4.732 -22.314 1.00 74.62 72 ILE A CA 1
ATOM 599 C C . ILE A 1 72 ? 16.365 -5.991 -22.487 1.00 74.62 72 ILE A C 1
ATOM 601 O O . ILE A 1 72 ? 15.377 -5.964 -23.219 1.00 74.62 72 ILE A O 1
ATOM 605 N N . HIS A 1 73 ? 16.712 -7.103 -21.835 1.00 84.81 73 HIS A N 1
ATOM 606 C CA . HIS A 1 73 ? 15.978 -8.359 -21.994 1.00 84.81 73 HIS A CA 1
ATOM 607 C C . HIS A 1 73 ? 14.724 -8.398 -21.110 1.00 84.81 73 HIS A C 1
ATOM 609 O O . HIS A 1 73 ? 14.772 -8.054 -19.931 1.00 84.81 73 HIS A O 1
ATOM 615 N N . GLY A 1 74 ? 13.611 -8.886 -21.666 1.00 84.81 74 GLY A N 1
ATOM 616 C CA . GLY A 1 74 ? 12.301 -8.876 -21.003 1.00 84.81 74 GLY A CA 1
ATOM 617 C C . GLY A 1 74 ? 12.218 -9.666 -19.692 1.00 84.81 74 GLY A C 1
ATOM 618 O O . GLY A 1 74 ? 11.454 -9.284 -18.817 1.00 84.81 74 GLY A O 1
ATOM 619 N N . HIS A 1 75 ? 13.037 -10.705 -19.499 1.00 88.56 75 HIS A N 1
ATOM 620 C CA . HIS A 1 75 ? 13.032 -11.477 -18.248 1.00 88.56 75 HIS A CA 1
ATOM 621 C C . HIS A 1 75 ? 13.475 -10.652 -17.033 1.00 88.56 75 HIS A C 1
ATOM 623 O O . HIS A 1 75 ? 13.085 -10.944 -15.912 1.00 88.56 75 HIS A O 1
ATOM 629 N N . PHE A 1 76 ? 14.261 -9.592 -17.229 1.00 86.69 76 PHE A N 1
ATOM 630 C CA . PHE A 1 76 ? 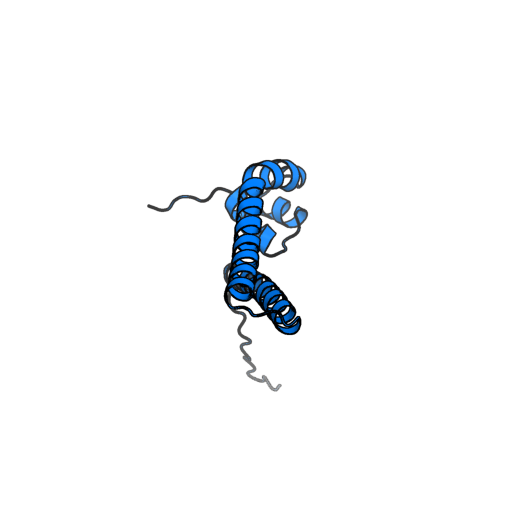14.611 -8.712 -16.120 1.00 86.69 76 PHE A CA 1
ATOM 631 C C . PHE A 1 76 ? 13.448 -7.799 -15.713 1.00 86.69 76 PHE A C 1
ATOM 633 O O . PHE A 1 76 ? 13.363 -7.423 -14.550 1.00 86.69 76 PHE A O 1
ATOM 640 N N . LEU A 1 77 ? 12.557 -7.440 -16.647 1.00 87.25 77 LEU A N 1
ATOM 641 C CA . LEU A 1 77 ? 11.331 -6.709 -16.315 1.00 87.25 77 LEU A CA 1
ATOM 642 C C . LEU A 1 77 ? 10.423 -7.582 -15.446 1.00 87.25 77 LEU A C 1
ATOM 644 O O . LEU A 1 77 ? 9.911 -7.106 -14.441 1.00 87.25 77 LEU A O 1
ATOM 648 N N . ASP A 1 78 ? 10.292 -8.856 -15.811 1.00 92.00 78 ASP A N 1
ATOM 649 C CA . ASP A 1 78 ? 9.545 -9.854 -15.042 1.00 92.00 78 ASP A CA 1
ATOM 650 C C . ASP A 1 78 ? 10.081 -9.973 -13.605 1.00 92.00 78 ASP A C 1
ATOM 652 O O . ASP A 1 78 ? 9.329 -9.820 -12.650 1.00 92.00 78 ASP A O 1
ATOM 656 N N . LEU A 1 79 ? 11.408 -10.064 -13.437 1.00 94.06 79 LEU A N 1
ATOM 657 C CA . LEU A 1 79 ? 12.049 -10.078 -12.114 1.00 94.06 79 LEU A CA 1
ATOM 658 C C . LEU A 1 79 ? 11.778 -8.817 -11.279 1.00 94.06 79 LEU A C 1
ATOM 660 O O . LEU A 1 79 ? 11.686 -8.897 -10.053 1.00 94.06 79 LEU A O 1
ATOM 664 N N . VAL A 1 80 ? 11.680 -7.644 -11.912 1.00 93.56 80 VAL A N 1
ATOM 665 C CA . VAL A 1 80 ? 11.307 -6.414 -11.198 1.00 93.56 80 VAL A CA 1
ATOM 666 C C . VAL A 1 80 ? 9.859 -6.490 -10.735 1.00 93.56 80 VAL A C 1
ATOM 668 O O . VAL A 1 80 ? 9.577 -6.134 -9.594 1.00 93.56 80 VAL A O 1
ATOM 671 N N . GLU A 1 81 ? 8.944 -6.969 -11.574 1.00 92.25 81 GLU A N 1
ATOM 672 C CA . GLU A 1 81 ? 7.542 -7.126 -11.179 1.00 92.25 81 GLU A CA 1
ATOM 673 C C . GLU A 1 81 ? 7.379 -8.175 -10.064 1.00 92.25 81 GLU A C 1
ATOM 675 O O . GLU A 1 81 ? 6.678 -7.910 -9.084 1.00 92.25 81 GLU A O 1
ATOM 680 N N . ASP A 1 82 ? 8.112 -9.291 -10.124 1.00 95.25 82 ASP A N 1
ATOM 681 C CA . ASP A 1 82 ? 8.194 -10.280 -9.041 1.00 95.25 82 ASP A CA 1
ATOM 682 C C . ASP A 1 82 ? 8.695 -9.651 -7.737 1.00 95.25 82 ASP A C 1
ATOM 684 O O . ASP A 1 82 ? 8.122 -9.863 -6.662 1.00 95.25 82 ASP A O 1
ATOM 688 N N . TYR A 1 83 ? 9.745 -8.829 -7.818 1.00 95.56 83 TYR A N 1
ATOM 689 C CA . TYR A 1 83 ? 10.259 -8.099 -6.664 1.00 95.56 83 TYR A CA 1
ATOM 690 C C . TYR A 1 83 ? 9.204 -7.155 -6.073 1.00 95.56 83 TYR A C 1
ATOM 692 O O . TYR A 1 83 ? 9.045 -7.097 -4.850 1.00 95.56 83 TYR A O 1
ATOM 700 N N . MET A 1 84 ? 8.452 -6.439 -6.912 1.00 94.19 84 MET A N 1
ATOM 701 C CA . MET A 1 84 ? 7.383 -5.557 -6.441 1.00 94.19 84 MET A CA 1
ATOM 702 C C . MET A 1 84 ? 6.242 -6.345 -5.785 1.00 94.19 84 MET A C 1
ATOM 704 O O . MET A 1 84 ? 5.749 -5.929 -4.735 1.00 94.19 84 MET A O 1
ATOM 708 N N . ALA A 1 85 ? 5.877 -7.510 -6.326 1.00 92.62 85 ALA A N 1
ATOM 709 C CA . ALA A 1 85 ? 4.908 -8.407 -5.698 1.00 92.62 85 ALA A CA 1
ATOM 710 C C . ALA A 1 85 ? 5.408 -8.920 -4.335 1.00 92.62 85 ALA A C 1
ATOM 712 O O . ALA A 1 85 ? 4.665 -8.913 -3.350 1.00 92.62 85 ALA A O 1
ATOM 713 N N . MET A 1 86 ? 6.687 -9.296 -4.234 1.00 94.44 86 MET A N 1
ATOM 714 C CA . MET A 1 86 ? 7.312 -9.661 -2.959 1.00 94.44 86 MET A CA 1
ATOM 715 C C . MET A 1 86 ? 7.340 -8.499 -1.965 1.00 94.44 86 MET A C 1
ATOM 717 O O . MET A 1 86 ? 7.167 -8.716 -0.766 1.00 94.44 86 MET A O 1
ATOM 721 N N . TRP A 1 87 ? 7.554 -7.269 -2.433 1.00 93.62 87 TRP A N 1
ATOM 722 C CA . TRP A 1 87 ? 7.522 -6.080 -1.587 1.00 93.62 87 TRP A CA 1
ATOM 723 C C . TRP A 1 87 ? 6.135 -5.881 -0.966 1.00 93.62 87 TRP A C 1
ATOM 725 O O . TRP A 1 87 ? 6.044 -5.656 0.245 1.00 93.62 87 TRP A O 1
ATOM 735 N N . ASP A 1 88 ? 5.077 -6.048 -1.766 1.00 87.25 88 ASP A N 1
ATOM 736 C CA . ASP A 1 88 ? 3.687 -5.991 -1.307 1.00 87.25 88 ASP A CA 1
ATOM 737 C C . ASP A 1 88 ? 3.417 -7.103 -0.268 1.00 87.25 88 ASP A C 1
ATOM 739 O O . ASP A 1 88 ? 2.951 -6.822 0.838 1.00 87.25 88 ASP A O 1
ATOM 743 N N . ILE A 1 89 ? 3.815 -8.350 -0.560 1.00 90.75 89 ILE A N 1
ATOM 744 C CA . ILE A 1 89 ? 3.678 -9.495 0.363 1.00 90.75 89 ILE A CA 1
ATOM 745 C C . ILE A 1 89 ? 4.413 -9.246 1.684 1.00 90.75 89 ILE A C 1
ATOM 747 O O . ILE A 1 89 ? 3.849 -9.459 2.756 1.00 90.75 89 ILE A O 1
ATOM 751 N N . LYS A 1 90 ? 5.665 -8.784 1.625 1.00 91.75 90 LYS A N 1
ATOM 752 C CA . LYS A 1 90 ? 6.487 -8.508 2.808 1.00 91.75 90 LYS A CA 1
ATOM 753 C C . LYS A 1 90 ? 5.828 -7.458 3.698 1.00 91.75 90 LYS A C 1
ATOM 755 O O . LYS A 1 90 ? 5.775 -7.645 4.909 1.00 91.75 90 LYS A O 1
ATOM 760 N N . ASN A 1 91 ? 5.337 -6.362 3.122 1.00 85.00 91 ASN A N 1
ATOM 761 C CA . ASN A 1 91 ? 4.694 -5.308 3.905 1.00 85.00 91 ASN A CA 1
ATOM 762 C C . ASN A 1 91 ? 3.379 -5.783 4.525 1.00 85.00 91 ASN A C 1
ATOM 764 O O . ASN A 1 91 ? 3.124 -5.472 5.687 1.00 85.00 91 ASN A O 1
ATOM 768 N N . ASN A 1 92 ? 2.600 -6.583 3.794 1.00 83.56 92 ASN A N 1
ATOM 769 C CA . ASN A 1 92 ? 1.394 -7.208 4.332 1.00 83.56 92 ASN A CA 1
ATOM 770 C C . ASN A 1 92 ? 1.730 -8.159 5.491 1.00 83.56 92 ASN A C 1
ATOM 772 O O . ASN A 1 92 ? 1.055 -8.132 6.511 1.00 83.56 92 ASN A O 1
ATOM 776 N N . LEU A 1 93 ? 2.801 -8.953 5.375 1.00 85.94 93 LEU A N 1
ATOM 777 C CA . LEU A 1 93 ? 3.242 -9.862 6.435 1.00 85.94 93 LEU A CA 1
ATOM 778 C C . LEU A 1 93 ? 3.747 -9.118 7.678 1.00 85.94 93 LEU A C 1
ATOM 780 O O . LEU A 1 93 ? 3.460 -9.534 8.794 1.00 85.94 93 LEU A O 1
ATOM 784 N N . ILE A 1 94 ? 4.504 -8.032 7.503 1.00 81.81 94 ILE A N 1
ATOM 785 C CA . ILE A 1 94 ? 4.945 -7.197 8.630 1.00 81.81 94 ILE A CA 1
ATOM 786 C C . ILE A 1 94 ? 3.724 -6.664 9.377 1.00 81.81 94 ILE A C 1
ATOM 788 O O . ILE A 1 94 ? 3.650 -6.800 10.595 1.00 81.81 94 ILE A O 1
ATOM 792 N N . ALA A 1 95 ? 2.755 -6.121 8.640 1.00 76.12 95 ALA A N 1
ATOM 793 C CA . ALA A 1 95 ? 1.541 -5.564 9.218 1.00 76.12 95 ALA A CA 1
ATOM 794 C C . ALA A 1 95 ? 0.702 -6.648 9.935 1.00 76.12 95 ALA A C 1
ATOM 796 O O . ALA A 1 95 ? 0.215 -6.435 11.047 1.00 76.12 95 ALA A O 1
ATOM 797 N N . ASP A 1 96 ? 0.654 -7.857 9.365 1.00 79.62 96 ASP A N 1
ATOM 798 C CA . ASP A 1 96 ? 0.017 -9.028 9.967 1.00 79.62 96 ASP A CA 1
ATOM 799 C C . ASP A 1 96 ? 0.665 -9.466 11.293 1.00 79.62 96 ASP A C 1
ATOM 801 O O . ASP A 1 96 ? -0.026 -9.714 12.285 1.00 79.62 96 ASP A O 1
ATOM 805 N N . ILE A 1 97 ? 2.000 -9.537 11.326 1.00 80.50 97 ILE A N 1
ATOM 806 C CA . ILE A 1 97 ? 2.771 -9.902 12.522 1.00 80.50 97 ILE A CA 1
ATOM 807 C C . ILE A 1 97 ? 2.618 -8.837 13.613 1.00 80.50 97 ILE A C 1
ATOM 809 O O . ILE A 1 97 ? 2.534 -9.187 14.791 1.00 80.50 97 ILE A O 1
ATOM 813 N N . GLU A 1 98 ? 2.576 -7.555 13.250 1.00 70.19 98 GLU A N 1
ATOM 814 C CA . GLU A 1 98 ? 2.374 -6.459 14.205 1.00 70.19 98 GLU A CA 1
ATOM 815 C C . GLU A 1 98 ? 0.990 -6.505 14.870 1.00 70.19 98 GLU A C 1
ATOM 817 O O . GLU A 1 98 ? 0.871 -6.152 16.045 1.00 70.19 98 GLU A O 1
ATOM 822 N N . GLU A 1 99 ? -0.043 -6.968 14.160 1.00 72.62 99 GLU A N 1
ATOM 823 C CA . GLU A 1 99 ? -1.395 -7.090 14.713 1.00 72.62 99 GLU A CA 1
ATOM 824 C C . GLU A 1 99 ? -1.605 -8.375 15.509 1.00 72.62 99 GLU A C 1
ATOM 826 O O . GLU A 1 99 ? -2.067 -8.335 16.652 1.00 72.62 99 GLU A O 1
ATOM 831 N N . ARG A 1 100 ? -1.327 -9.526 14.892 1.00 77.19 100 ARG A N 1
ATOM 832 C CA . ARG A 1 100 ? -1.713 -10.834 15.443 1.00 77.19 100 ARG A CA 1
ATOM 833 C C . ARG A 1 100 ? -0.594 -11.492 16.242 1.00 77.19 100 ARG A C 1
ATOM 835 O O . ARG A 1 100 ? -0.844 -12.452 16.970 1.00 77.19 100 ARG A O 1
ATOM 842 N N . GLY A 1 101 ? 0.628 -10.973 16.133 1.00 77.50 101 GLY A N 1
ATOM 843 C CA . GLY A 1 101 ? 1.820 -11.633 16.640 1.00 77.50 101 GLY A CA 1
ATOM 844 C C . GLY A 1 101 ? 2.171 -12.888 15.838 1.00 77.50 101 GLY A C 1
ATOM 845 O O . GLY A 1 101 ? 1.460 -13.327 14.933 1.00 77.50 101 GLY A O 1
ATOM 846 N N . VAL A 1 102 ? 3.299 -13.504 16.186 1.00 81.56 102 VAL A N 1
ATOM 847 C CA . VAL A 1 102 ? 3.720 -14.767 15.572 1.00 81.56 102 VAL A CA 1
ATOM 848 C C . VAL A 1 102 ? 2.896 -15.912 16.162 1.00 81.56 102 VAL A C 1
ATOM 850 O O . VAL A 1 102 ? 2.947 -16.172 17.363 1.00 81.56 102 VAL A O 1
ATOM 853 N N . SER A 1 103 ? 2.153 -16.625 15.316 1.00 72.75 103 SER A N 1
ATOM 854 C CA . SER A 1 103 ? 1.425 -17.830 15.725 1.00 72.75 103 SER A CA 1
ATOM 855 C C . SER A 1 103 ? 2.384 -19.015 15.853 1.00 72.75 103 SER A C 1
ATOM 857 O O . SER A 1 103 ? 2.992 -19.432 14.868 1.00 72.75 103 SER A O 1
ATOM 859 N N . VAL A 1 104 ? 2.504 -19.584 17.055 1.00 71.50 104 VAL A N 1
ATOM 860 C CA . VAL A 1 104 ? 3.287 -20.803 17.312 1.00 71.50 104 VAL A CA 1
ATOM 861 C C . VAL A 1 104 ? 2.332 -21.913 17.744 1.00 71.50 104 VAL A C 1
ATOM 863 O O . VAL A 1 104 ? 1.634 -21.778 18.748 1.00 71.50 104 VAL A O 1
ATOM 866 N N . LEU A 1 105 ? 2.285 -23.016 16.991 1.00 62.72 105 LEU A N 1
ATOM 867 C CA . LEU A 1 105 ? 1.555 -24.217 17.404 1.00 62.72 105 LEU A CA 1
ATOM 868 C C . LEU A 1 105 ? 2.263 -24.839 18.612 1.00 62.72 105 LEU A C 1
ATOM 870 O O . LEU A 1 105 ? 3.370 -25.358 18.488 1.00 62.72 105 LEU A O 1
ATOM 874 N N . VAL A 1 106 ? 1.617 -24.809 19.777 1.00 54.50 106 VAL A N 1
ATOM 875 C CA . VAL A 1 106 ? 2.083 -25.526 20.969 1.00 54.50 106 VAL A CA 1
ATOM 876 C C . VAL A 1 106 ? 1.280 -26.819 21.094 1.00 54.50 106 VAL A C 1
ATOM 878 O O . VAL A 1 106 ? 0.101 -26.803 21.441 1.00 54.50 106 VAL A O 1
ATOM 881 N N . ALA A 1 107 ? 1.910 -27.955 20.799 1.00 56.25 107 ALA A N 1
ATOM 882 C CA . ALA A 1 107 ? 1.318 -29.273 21.001 1.00 56.25 107 ALA A CA 1
ATOM 883 C C . ALA A 1 107 ? 1.438 -29.689 22.479 1.00 56.25 107 ALA A C 1
ATOM 885 O O . ALA A 1 107 ? 2.384 -30.371 22.862 1.00 56.25 107 ALA A O 1
ATOM 886 N N . ASN A 1 108 ? 0.476 -29.297 23.319 1.00 55.06 108 ASN A N 1
ATOM 887 C CA . ASN A 1 108 ? 0.374 -29.796 24.695 1.00 55.06 108 ASN A CA 1
ATOM 888 C C . ASN A 1 108 ? -0.632 -30.950 24.764 1.00 55.06 108 ASN A C 1
ATOM 890 O O . ASN A 1 108 ? -1.792 -30.762 25.122 1.00 55.06 108 ASN A O 1
ATOM 894 N N . GLY A 1 109 ? -0.180 -32.152 24.406 1.00 51.00 109 GLY A N 1
ATOM 895 C CA . GLY A 1 109 ? -0.954 -33.387 24.523 1.00 51.00 109 GLY A CA 1
ATOM 896 C C . GLY A 1 109 ? -0.428 -34.294 25.633 1.00 51.00 109 GLY A C 1
ATOM 897 O O . GLY A 1 109 ? 0.215 -35.299 25.343 1.00 51.00 109 GLY A O 1
ATOM 898 N N . ILE A 1 110 ? -0.729 -33.983 26.899 1.00 53.09 110 ILE A N 1
ATOM 899 C CA . ILE A 1 110 ? -0.796 -35.027 27.933 1.00 53.09 110 ILE A CA 1
ATOM 900 C C . ILE A 1 110 ? -2.031 -35.863 27.587 1.00 53.09 110 ILE A C 1
ATOM 902 O O . ILE A 1 110 ? -3.161 -35.400 27.723 1.00 53.09 110 ILE A O 1
ATOM 906 N N . SER A 1 111 ? -1.812 -37.074 27.081 1.00 49.66 111 SER A N 1
ATOM 907 C CA . SER A 1 111 ? -2.885 -38.038 26.837 1.00 49.66 111 SER A CA 1
ATOM 908 C C . SER A 1 111 ? -3.405 -38.550 28.182 1.00 49.66 111 SER A C 1
ATOM 910 O O . SER A 1 111 ? -2.750 -39.368 28.822 1.00 49.66 111 SER A O 1
ATOM 912 N N . GLN A 1 112 ? -4.566 -38.062 28.620 1.00 49.66 112 GLN A N 1
ATOM 913 C CA . GLN A 1 112 ? -5.371 -38.727 29.645 1.00 49.66 112 GLN A CA 1
ATOM 914 C C . GLN A 1 112 ? -5.927 -40.006 29.002 1.00 49.66 112 GLN A C 1
ATOM 916 O O . GLN A 1 112 ? -6.729 -39.928 28.073 1.00 49.66 112 GLN A O 1
ATOM 921 N N . LYS A 1 113 ? -5.439 -41.175 29.426 1.00 49.84 113 LYS A N 1
ATOM 922 C CA . LYS A 1 113 ? -6.112 -42.450 29.167 1.00 49.84 113 LYS A CA 1
ATOM 923 C C . LYS A 1 113 ? -6.939 -42.783 30.404 1.00 49.84 113 LYS A C 1
ATOM 925 O O . LYS A 1 113 ? -6.365 -42.913 31.483 1.00 49.84 113 LYS A O 1
ATOM 930 N N . GLU A 1 114 ? -8.253 -42.838 30.203 1.00 43.19 114 GLU A N 1
ATOM 931 C CA . GLU A 1 114 ? -9.227 -43.504 31.079 1.00 43.19 114 GLU A CA 1
ATOM 932 C C . GLU A 1 114 ? -8.914 -44.999 31.233 1.00 43.19 114 GLU A C 1
ATOM 934 O O . GLU A 1 114 ? -8.330 -45.587 30.287 1.00 43.19 114 GLU A O 1
#